Protein AF-A0A4U9U2P3-F1 (afdb_monomer_lite)

Foldseek 3Di:
DVDCVCVPPPVVVCVVVVHDDDDDPPCVVPVVVVPDDVPDDDDPPDVLNVDCCSDPNNPPDD

Radius of gyration: 15.13 Å; chains: 1; bounding box: 31×21×40 Å

Structure (mmCIF, N/CA/C/O backbone):
data_AF-A0A4U9U2P3-F1
#
_entry.id   AF-A0A4U9U2P3-F1
#
loop_
_atom_site.group_PDB
_atom_site.id
_atom_site.type_symbol
_atom_site.label_atom_id
_atom_site.label_alt_id
_atom_site.label_comp_id
_atom_site.label_asym_id
_atom_site.label_entity_id
_atom_site.label_seq_id
_atom_site.pdbx_PDB_ins_code
_atom_site.Cartn_x
_atom_site.Cartn_y
_atom_site.Cartn_z
_atom_site.occupancy
_atom_site.B_iso_or_equiv
_atom_site.auth_seq_id
_atom_site.auth_comp_id
_atom_site.auth_asym_id
_atom_site.auth_atom_id
_atom_site.pdbx_PDB_model_num
ATOM 1 N N . MET A 1 1 ? 5.666 -3.754 4.031 1.00 66.94 1 MET A N 1
ATOM 2 C CA . MET A 1 1 ? 4.785 -2.906 3.197 1.00 66.94 1 MET A CA 1
ATOM 3 C C . MET A 1 1 ? 5.591 -1.725 2.673 1.00 66.94 1 MET A C 1
ATOM 5 O O . MET A 1 1 ? 6.497 -1.300 3.375 1.00 66.94 1 MET A O 1
ATOM 9 N N . TRP A 1 2 ? 5.323 -1.213 1.465 1.00 75.88 2 TRP A N 1
ATOM 10 C CA . TRP A 1 2 ? 6.092 -0.067 0.943 1.00 75.88 2 TRP A CA 1
ATOM 11 C C . TRP A 1 2 ? 5.798 1.230 1.707 1.00 75.88 2 TRP A C 1
ATOM 13 O O . TRP A 1 2 ? 6.687 2.033 1.945 1.00 75.88 2 TRP A O 1
ATOM 23 N N . TRP A 1 3 ? 4.549 1.425 2.114 1.00 87.31 3 TRP A N 1
ATOM 24 C CA . TRP A 1 3 ? 4.114 2.545 2.940 1.00 87.31 3 TRP A CA 1
ATOM 25 C C . TRP A 1 3 ? 3.512 1.981 4.224 1.00 87.31 3 TRP A C 1
ATOM 27 O O . TRP A 1 3 ? 2.714 1.048 4.155 1.00 87.31 3 TRP A O 1
ATOM 37 N N . ARG A 1 4 ? 3.957 2.487 5.377 1.00 92.69 4 ARG A N 1
ATOM 38 C CA . ARG A 1 4 ? 3.705 1.886 6.700 1.00 92.69 4 ARG A CA 1
ATOM 39 C C . ARG A 1 4 ? 2.966 2.806 7.671 1.00 92.69 4 ARG A C 1
ATOM 41 O O . ARG A 1 4 ? 2.717 2.412 8.798 1.00 92.69 4 ARG A O 1
ATOM 48 N N . GLN A 1 5 ? 2.570 4.002 7.238 1.00 93.44 5 GLN A N 1
ATOM 49 C CA . GLN A 1 5 ? 1.848 4.961 8.082 1.00 93.44 5 GLN A CA 1
ATOM 50 C C . GLN A 1 5 ? 0.565 4.394 8.732 1.00 93.44 5 GLN A C 1
ATOM 52 O O . GLN A 1 5 ? 0.326 4.723 9.890 1.00 93.44 5 GLN A O 1
ATOM 57 N N . PRO A 1 6 ? -0.220 3.494 8.092 1.00 93.69 6 PRO A N 1
ATOM 58 C CA . PRO A 1 6 ? -1.376 2.885 8.753 1.00 93.69 6 PRO A CA 1
ATOM 59 C C . PRO A 1 6 ? -1.039 2.142 10.050 1.00 93.69 6 PRO A C 1
ATOM 61 O O . PRO A 1 6 ? -1.905 2.019 10.906 1.00 93.69 6 PRO A O 1
ATOM 64 N N . GLU A 1 7 ? 0.199 1.670 10.218 1.00 95.38 7 GLU A N 1
ATOM 65 C CA . GLU A 1 7 ? 0.632 0.961 11.428 1.00 95.38 7 GLU A CA 1
ATOM 66 C C . GLU A 1 7 ? 0.626 1.856 12.676 1.00 95.38 7 GLU A C 1
ATOM 68 O O . GLU A 1 7 ? 0.529 1.335 13.780 1.00 95.38 7 GLU A O 1
ATOM 73 N N . GLN A 1 8 ? 0.711 3.182 12.518 1.00 95.75 8 GLN A N 1
ATOM 74 C CA . GLN A 1 8 ? 0.797 4.121 13.642 1.00 95.75 8 GLN A CA 1
ATOM 75 C C . GLN A 1 8 ? -0.572 4.464 14.238 1.00 95.75 8 GLN A C 1
ATOM 77 O O . GLN A 1 8 ? -0.709 4.514 15.455 1.00 95.75 8 GLN A O 1
ATOM 82 N N . GLU A 1 9 ? -1.577 4.698 13.392 1.00 94.75 9 GLU A N 1
ATOM 83 C CA . GLU A 1 9 ? -2.872 5.245 13.831 1.00 94.75 9 GLU A CA 1
ATOM 84 C C . GLU A 1 9 ? -4.066 4.374 13.426 1.00 94.75 9 GLU A C 1
ATOM 86 O O . GLU A 1 9 ? -5.058 4.310 14.142 1.00 94.75 9 GLU A O 1
ATOM 91 N N . ILE A 1 10 ? -3.986 3.680 12.287 1.00 96.25 10 ILE A N 1
ATOM 92 C CA . ILE A 1 10 ? -5.133 2.963 11.718 1.00 96.25 10 ILE A CA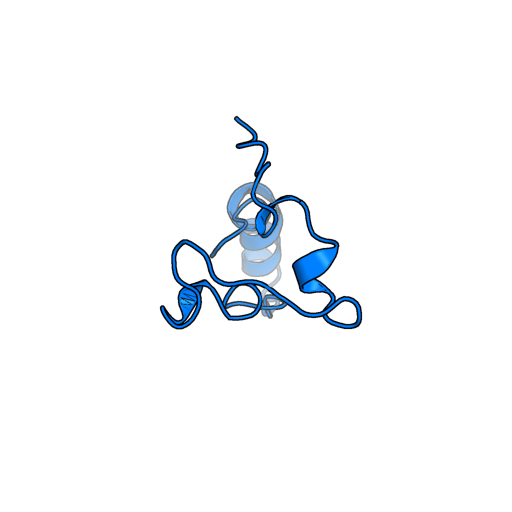 1
ATOM 93 C C . ILE A 1 10 ? -5.221 1.541 12.268 1.00 96.25 10 ILE A C 1
ATOM 95 O O . ILE A 1 10 ? -6.291 1.121 12.697 1.00 96.25 10 ILE A O 1
ATOM 99 N N . LEU A 1 11 ? -4.114 0.791 12.274 1.00 97.44 11 LEU A N 1
ATOM 100 C CA . LEU A 1 11 ? -4.125 -0.603 12.730 1.00 97.44 11 LEU A CA 1
ATOM 101 C C . LEU A 1 11 ? -4.564 -0.762 14.197 1.00 97.44 11 LEU A C 1
ATOM 103 O O . LEU A 1 11 ? -5.399 -1.637 14.422 1.00 97.44 11 LEU A O 1
ATOM 107 N N . PRO A 1 12 ? -4.119 0.076 15.161 1.00 98.19 12 PRO A N 1
ATOM 108 C CA . PRO A 1 12 ? -4.596 -0.027 16.543 1.00 98.19 12 PRO A CA 1
ATOM 109 C C . PRO A 1 12 ? -6.116 0.158 16.669 1.00 98.19 12 PRO A C 1
ATOM 111 O O . PRO A 1 12 ? -6.778 -0.601 17.370 1.00 98.19 12 PRO A O 1
ATOM 114 N N . VAL A 1 13 ? -6.687 1.121 15.936 1.00 98.12 13 VAL A N 1
ATOM 115 C CA . VAL A 1 13 ? -8.134 1.397 15.953 1.00 98.12 13 VAL A CA 1
ATOM 116 C C . VAL A 1 13 ? -8.927 0.248 15.329 1.00 98.12 13 VAL A C 1
ATOM 118 O O . VAL A 1 13 ? -9.973 -0.142 15.840 1.00 98.12 13 VAL A O 1
ATOM 121 N N . LEU A 1 14 ? -8.442 -0.318 14.222 1.00 98.31 14 LEU A N 1
ATOM 122 C CA . LEU A 1 14 ? -9.103 -1.459 13.586 1.00 98.31 14 LEU A CA 1
ATOM 123 C C . LEU A 1 14 ? -9.066 -2.709 14.473 1.00 98.31 14 LEU A C 1
ATOM 125 O O . LEU A 1 14 ? -10.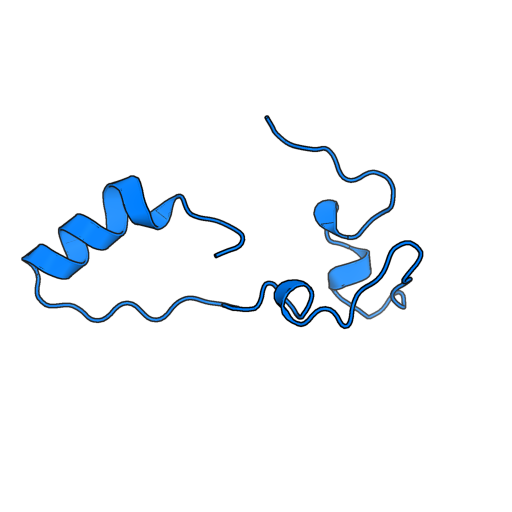045 -3.453 14.499 1.00 98.31 14 LEU A O 1
ATOM 129 N N . GLU A 1 15 ? -7.975 -2.919 15.214 1.00 98.19 15 GLU A N 1
ATOM 130 C CA . GLU A 1 15 ? -7.846 -4.007 16.186 1.00 98.19 15 GLU A CA 1
ATOM 131 C C . GLU A 1 15 ? -8.831 -3.845 17.353 1.00 98.19 15 GLU A C 1
ATOM 133 O O . GLU A 1 15 ? -9.561 -4.788 17.655 1.00 98.19 15 GLU A O 1
ATOM 138 N N . GLU A 1 16 ? -8.933 -2.645 17.938 1.00 98.38 16 GLU A N 1
ATOM 139 C CA . GLU A 1 16 ? -9.900 -2.334 19.006 1.00 98.38 16 GLU A CA 1
ATOM 140 C C . GLU A 1 16 ? -11.352 -2.588 18.568 1.00 98.38 16 GLU A C 1
ATOM 142 O O . GLU A 1 16 ? -12.161 -3.121 19.328 1.00 98.38 16 GLU A O 1
ATOM 147 N N . LEU A 1 17 ? -11.681 -2.244 17.322 1.00 98.50 17 LEU A N 1
ATOM 148 C CA . LEU A 1 17 ? -13.030 -2.375 16.770 1.00 98.50 17 LEU A CA 1
ATOM 14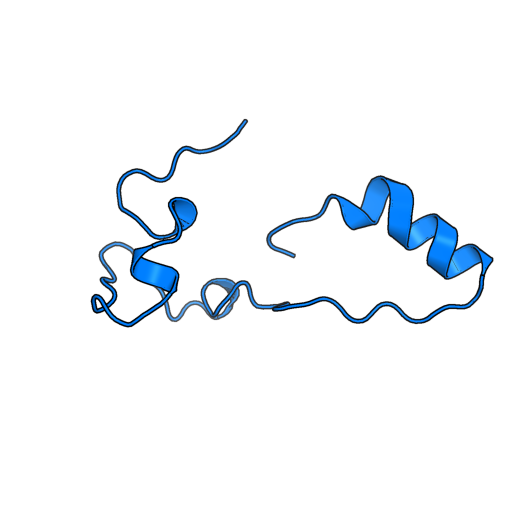9 C C . LEU A 1 17 ? -13.328 -3.762 16.172 1.00 98.50 17 LEU A C 1
ATOM 151 O O . LEU A 1 17 ? -14.456 -4.004 15.739 1.00 98.50 17 LEU A O 1
ATOM 155 N N . GLY A 1 18 ? -12.346 -4.666 16.106 1.00 98.12 18 GLY A N 1
ATOM 156 C CA . GLY A 1 18 ? -12.502 -5.982 15.478 1.00 98.12 18 GLY A CA 1
ATOM 157 C C . GLY A 1 18 ? -12.739 -5.927 13.960 1.00 98.12 18 GLY A C 1
ATOM 158 O O . GLY A 1 18 ? -13.451 -6.770 13.412 1.00 98.12 18 GLY A O 1
ATOM 159 N N . ILE A 1 19 ? -12.170 -4.935 13.268 1.00 98.56 19 ILE A N 1
ATOM 160 C CA . ILE A 1 19 ? -12.344 -4.709 11.826 1.00 98.56 19 ILE A CA 1
ATOM 161 C C . ILE A 1 19 ? -11.134 -5.246 11.051 1.00 98.56 19 ILE A C 1
ATOM 163 O O . ILE A 1 19 ? -9.983 -4.938 11.349 1.00 98.56 19 ILE A O 1
ATOM 167 N N . GLY A 1 20 ? -11.387 -6.013 9.988 1.00 97.69 20 GLY A N 1
ATOM 168 C CA . GLY A 1 20 ? -10.329 -6.510 9.106 1.00 97.69 20 GLY A CA 1
ATOM 169 C C . GLY A 1 20 ? -9.703 -5.413 8.234 1.00 97.69 20 GLY A C 1
ATOM 170 O O . GLY A 1 20 ? -10.411 -4.629 7.602 1.00 97.69 20 GLY A O 1
ATOM 171 N N . PHE A 1 21 ? -8.370 -5.403 8.132 1.00 96.81 21 PHE A N 1
ATOM 172 C CA . PHE A 1 21 ? -7.628 -4.503 7.245 1.00 96.81 21 PHE A CA 1
ATOM 173 C C . PHE A 1 21 ? -7.195 -5.205 5.950 1.00 96.81 21 PHE A C 1
ATOM 175 O O . PHE A 1 21 ? -6.452 -6.186 5.982 1.00 96.81 21 PHE A O 1
ATOM 182 N N . VAL A 1 22 ? -7.611 -4.673 4.797 1.00 96.25 22 VAL A N 1
ATOM 183 C CA . VAL A 1 22 ? -7.213 -5.176 3.471 1.00 96.25 22 VAL A CA 1
ATOM 184 C C . VAL A 1 22 ? -6.317 -4.137 2.783 1.00 96.25 22 VAL A C 1
ATOM 186 O O . VAL A 1 22 ? -6.824 -3.130 2.283 1.00 96.25 22 VAL A O 1
ATOM 189 N N . PRO A 1 23 ? -4.983 -4.331 2.740 1.00 93.50 23 PRO A N 1
ATOM 190 C CA . PRO A 1 23 ? -4.075 -3.339 2.177 1.00 93.50 23 PRO A CA 1
ATOM 191 C C . PRO A 1 23 ? -4.205 -3.240 0.653 1.00 93.50 23 PRO A C 1
ATOM 193 O O . PRO A 1 23 ? -4.133 -4.238 -0.068 1.00 93.50 23 PRO A O 1
ATOM 196 N N . PHE A 1 24 ? -4.300 -2.014 0.135 1.00 92.50 24 PHE A N 1
ATOM 197 C CA . PHE A 1 24 ? -4.245 -1.770 -1.304 1.00 92.50 24 PHE A CA 1
ATOM 198 C C . PHE A 1 24 ? -2.827 -1.966 -1.845 1.00 92.50 24 PHE A C 1
ATOM 200 O O . PHE A 1 24 ? -1.862 -1.394 -1.339 1.00 92.50 24 PHE A O 1
ATOM 207 N N . SER A 1 25 ? -2.705 -2.714 -2.948 1.00 92.81 25 SER A N 1
ATOM 208 C CA . SER A 1 25 ? -1.430 -2.932 -3.642 1.00 92.81 25 SER A CA 1
ATOM 209 C C . SER A 1 25 ? -0.301 -3.414 -2.697 1.00 92.81 25 SER A C 1
ATOM 211 O O . SER A 1 25 ? 0.766 -2.786 -2.647 1.00 92.81 25 SER A O 1
ATOM 213 N N . PRO A 1 26 ? -0.475 -4.552 -1.993 1.00 92.69 26 PRO A N 1
ATOM 214 C CA . PRO A 1 26 ? 0.453 -5.008 -0.948 1.00 92.69 26 PRO A CA 1
ATOM 215 C C . PRO A 1 26 ? 1.878 -5.265 -1.461 1.00 92.69 26 PRO A C 1
ATOM 217 O O . PRO A 1 26 ? 2.846 -5.102 -0.722 1.00 92.69 26 PRO A O 1
ATOM 220 N N . LEU A 1 27 ? 2.023 -5.584 -2.752 1.00 93.69 27 LEU A N 1
ATOM 221 C CA . LEU A 1 27 ? 3.308 -5.822 -3.422 1.00 93.69 27 LEU A C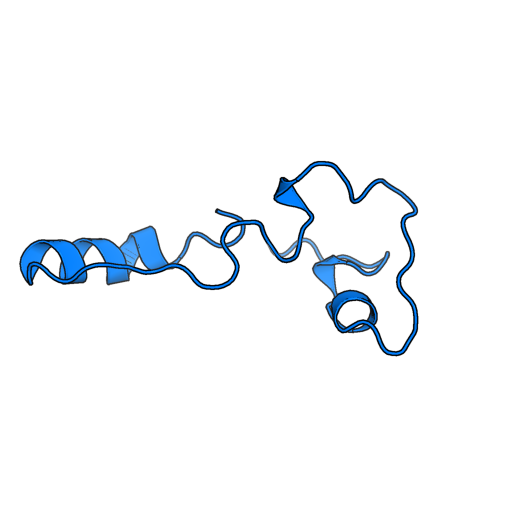A 1
ATOM 222 C C . LEU A 1 27 ? 3.916 -4.562 -4.067 1.00 93.69 27 LEU A C 1
ATOM 224 O O . LEU A 1 27 ? 4.824 -4.659 -4.894 1.00 93.69 27 LEU A O 1
ATOM 228 N N . GLY A 1 28 ? 3.396 -3.372 -3.746 1.00 90.75 28 GLY A N 1
ATOM 229 C CA . GLY A 1 28 ? 3.930 -2.100 -4.236 1.00 90.75 28 GLY A CA 1
ATOM 230 C C . GLY A 1 28 ? 3.967 -2.005 -5.762 1.00 90.75 28 GLY A C 1
ATOM 231 O O . GLY A 1 28 ? 5.017 -1.717 -6.331 1.00 90.75 28 GLY A O 1
ATOM 232 N N . LYS A 1 29 ? 2.844 -2.316 -6.428 1.00 91.75 29 LYS A N 1
ATOM 233 C CA . LYS A 1 29 ? 2.715 -2.341 -7.900 1.00 91.75 29 LYS A CA 1
ATOM 234 C C . LYS A 1 29 ? 3.783 -3.198 -8.601 1.00 91.75 29 LYS A C 1
ATOM 236 O O . LYS A 1 29 ? 4.238 -2.888 -9.701 1.00 91.75 29 LYS A O 1
ATOM 241 N N . GLY A 1 30 ? 4.164 -4.296 -7.950 1.00 91.56 30 GLY A N 1
ATOM 242 C CA . GLY A 1 30 ? 5.072 -5.301 -8.487 1.00 91.56 30 GLY A CA 1
ATOM 243 C C . GLY A 1 30 ? 6.528 -5.129 -8.070 1.00 91.56 30 GLY A C 1
ATOM 244 O O . GLY A 1 30 ? 7.309 -6.037 -8.320 1.00 91.56 30 GLY A O 1
ATOM 245 N N . PHE A 1 31 ? 6.940 -4.047 -7.406 1.00 90.50 31 PHE A N 1
ATOM 246 C CA . PHE A 1 31 ? 8.370 -3.908 -7.090 1.00 90.50 31 PHE A CA 1
ATOM 247 C C . PHE A 1 31 ? 8.829 -4.766 -5.914 1.00 90.50 31 PHE A C 1
ATOM 249 O O . PHE A 1 31 ? 9.961 -5.234 -5.932 1.00 90.50 31 PHE A O 1
ATOM 256 N N . LEU A 1 32 ? 7.944 -5.122 -4.976 1.00 91.75 32 LEU A N 1
ATOM 257 C CA . LEU A 1 32 ? 8.288 -6.099 -3.931 1.00 91.75 32 LEU A CA 1
ATOM 258 C C . LEU A 1 32 ? 8.341 -7.549 -4.446 1.00 91.75 32 LEU A C 1
ATOM 260 O O . LEU A 1 32 ? 8.586 -8.461 -3.668 1.00 91.75 32 LEU A O 1
ATOM 264 N N . THR A 1 33 ? 8.122 -7.777 -5.746 1.00 93.69 33 THR A N 1
ATOM 265 C CA . THR A 1 33 ? 8.243 -9.113 -6.358 1.00 93.69 33 THR A CA 1
ATOM 266 C C . THR A 1 33 ? 9.668 -9.438 -6.817 1.00 93.69 33 THR A C 1
ATOM 268 O O . THR A 1 33 ? 9.933 -10.570 -7.202 1.00 93.69 33 THR A O 1
ATOM 271 N N . GLY A 1 34 ? 10.577 -8.453 -6.840 1.00 91.56 34 GLY A N 1
ATOM 272 C CA . GLY A 1 34 ? 11.920 -8.602 -7.417 1.00 91.56 34 GLY A CA 1
ATOM 273 C C . GLY A 1 34 ? 11.979 -8.542 -8.953 1.00 91.56 34 GLY A C 1
ATOM 274 O O . GLY A 1 34 ? 13.067 -8.596 -9.524 1.00 91.56 34 GLY A O 1
ATOM 275 N N . ALA A 1 35 ? 10.840 -8.397 -9.642 1.00 92.31 35 ALA A N 1
ATOM 276 C CA . ALA A 1 35 ? 10.788 -8.315 -11.105 1.00 92.31 35 ALA A CA 1
ATOM 277 C C . ALA A 1 35 ? 11.258 -6.961 -11.675 1.00 92.31 35 ALA A C 1
ATOM 279 O O . ALA A 1 35 ? 11.707 -6.894 -12.818 1.00 92.31 35 ALA A O 1
ATOM 280 N N . ILE A 1 36 ? 11.157 -5.881 -10.893 1.00 90.88 36 ILE A N 1
ATOM 281 C CA . ILE A 1 36 ? 11.602 -4.536 -11.284 1.00 90.88 36 ILE A CA 1
ATOM 282 C C . ILE A 1 36 ? 13.053 -4.368 -10.836 1.00 90.88 36 ILE A C 1
ATOM 284 O O . ILE A 1 36 ? 13.353 -4.476 -9.649 1.00 90.88 36 ILE A O 1
ATOM 288 N N . LYS A 1 37 ? 13.950 -4.112 -11.789 1.00 89.81 37 LYS A N 1
ATOM 289 C CA . LYS A 1 37 ? 15.396 -3.994 -11.569 1.00 89.81 37 LYS A CA 1
ATOM 290 C C . LYS A 1 37 ? 15.863 -2.568 -11.846 1.00 89.81 37 LYS A C 1
ATOM 292 O O . LYS A 1 37 ? 15.152 -1.760 -12.446 1.00 89.81 37 LYS A O 1
ATOM 297 N N . THR A 1 38 ? 17.092 -2.257 -11.446 1.00 86.75 38 THR A N 1
ATOM 298 C CA . THR A 1 38 ? 17.746 -1.005 -11.840 1.00 86.75 38 THR A CA 1
ATOM 299 C C . THR A 1 38 ? 17.752 -0.880 -13.364 1.00 86.75 38 THR A C 1
ATOM 301 O O . THR A 1 38 ? 18.195 -1.790 -14.060 1.00 86.75 38 THR A O 1
ATOM 304 N N . GLY A 1 39 ? 17.251 0.243 -13.879 1.00 86.81 39 GLY A N 1
ATOM 305 C CA . GLY A 1 39 ? 17.164 0.498 -15.319 1.00 86.81 39 GLY A CA 1
ATOM 306 C C . GLY A 1 39 ? 15.895 -0.028 -15.995 1.00 86.81 39 GLY A C 1
ATOM 307 O O . GLY A 1 39 ? 15.729 0.210 -17.187 1.00 86.81 39 GLY A O 1
ATOM 308 N N . THR A 1 40 ? 14.982 -0.691 -15.272 1.00 90.75 40 THR A N 1
ATOM 309 C CA . THR A 1 40 ? 13.647 -0.997 -15.802 1.00 90.75 40 THR A CA 1
ATOM 310 C C . THR A 1 40 ? 12.935 0.299 -16.193 1.00 90.75 40 THR A C 1
ATOM 312 O O . THR A 1 40 ? 12.812 1.218 -15.383 1.00 90.75 40 THR A O 1
ATOM 315 N N . THR A 1 41 ? 12.456 0.359 -17.433 1.00 91.06 41 THR A N 1
ATOM 316 C CA . THR A 1 41 ? 11.623 1.444 -17.951 1.00 91.06 41 THR A CA 1
ATOM 317 C C . THR A 1 41 ? 10.184 0.968 -18.105 1.00 91.06 41 THR A C 1
ATOM 319 O O . THR A 1 41 ? 9.909 -0.227 -18.222 1.00 91.06 41 THR A O 1
ATOM 322 N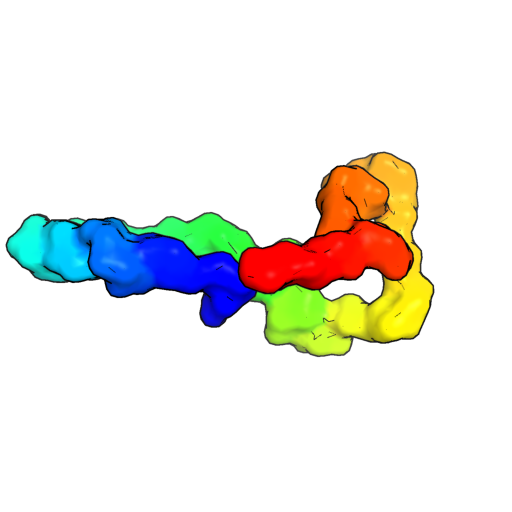 N . PHE A 1 42 ? 9.255 1.916 -18.083 1.00 93.00 42 PHE A N 1
ATOM 323 C CA . PHE A 1 42 ? 7.831 1.668 -18.266 1.00 93.00 42 PHE A CA 1
ATOM 324 C C . PHE A 1 42 ? 7.354 2.470 -19.477 1.00 93.00 42 PHE A C 1
ATOM 326 O O . PHE A 1 42 ? 7.849 3.575 -19.704 1.00 93.00 42 PHE A O 1
ATOM 333 N N . GLY A 1 43 ? 6.425 1.914 -20.259 1.00 94.06 43 GLY A N 1
ATOM 334 C CA . GLY A 1 43 ? 5.798 2.640 -21.368 1.00 94.06 43 GLY A CA 1
ATOM 335 C C . GLY A 1 43 ? 4.942 3.812 -20.873 1.00 94.06 43 GLY A C 1
ATOM 336 O O . GLY A 1 43 ? 4.557 3.847 -19.705 1.00 94.06 43 GLY A O 1
ATOM 337 N N . GLU A 1 44 ? 4.622 4.757 -21.758 1.00 91.81 44 GLU A N 1
ATOM 338 C CA . GLU A 1 44 ? 3.893 5.993 -21.407 1.00 91.81 44 GLU A CA 1
ATOM 339 C C . GLU A 1 44 ? 2.481 5.739 -20.844 1.00 91.81 44 GLU A C 1
ATOM 341 O O . GLU A 1 44 ? 1.998 6.476 -19.975 1.00 91.81 44 GLU A O 1
ATOM 346 N N . ASP A 1 45 ? 1.843 4.651 -21.280 1.00 94.69 45 ASP A N 1
ATOM 347 C CA . ASP A 1 45 ? 0.519 4.232 -20.806 1.00 94.69 45 ASP A CA 1
ATOM 348 C C . ASP A 1 45 ? 0.561 3.488 -19.461 1.00 94.69 45 ASP A C 1
ATOM 350 O O . ASP A 1 45 ? -0.466 3.319 -18.801 1.00 94.69 45 ASP A O 1
ATOM 354 N N . ASP A 1 46 ? 1.743 3.069 -19.000 1.00 93.31 46 ASP A N 1
ATOM 355 C CA . ASP A 1 46 ? 1.899 2.432 -17.696 1.00 93.31 46 ASP A CA 1
ATOM 356 C C . ASP A 1 46 ? 1.892 3.497 -16.598 1.00 93.31 46 ASP A C 1
ATOM 358 O O . ASP A 1 46 ? 2.720 4.408 -16.585 1.00 93.31 46 ASP A O 1
ATOM 362 N N . PHE A 1 47 ? 1.000 3.359 -15.618 1.00 90.62 47 PHE A N 1
ATOM 363 C CA . PHE A 1 47 ? 0.923 4.261 -14.467 1.00 90.62 47 PHE A CA 1
ATOM 364 C C . PHE A 1 47 ? 2.272 4.441 -13.748 1.00 90.62 47 PHE A C 1
ATOM 366 O O . PHE A 1 47 ? 2.567 5.529 -13.254 1.00 90.62 47 PHE A O 1
ATOM 373 N N . ARG A 1 48 ? 3.122 3.407 -13.715 1.00 92.31 48 A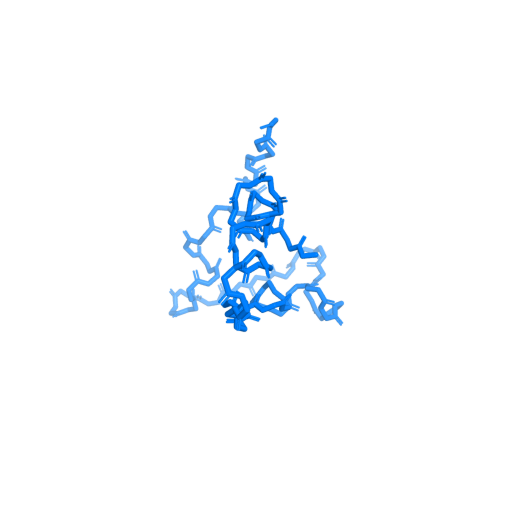RG A N 1
ATOM 374 C CA . ARG A 1 48 ? 4.449 3.464 -13.082 1.00 92.31 48 ARG A CA 1
ATOM 375 C C . ARG A 1 48 ? 5.379 4.476 -13.752 1.00 92.31 48 ARG A C 1
ATOM 377 O O . ARG A 1 48 ? 6.239 5.006 -13.063 1.00 92.31 48 ARG A O 1
ATOM 384 N N . SER A 1 49 ? 5.173 4.822 -15.024 1.00 91.75 49 SER A N 1
ATOM 385 C CA . SER A 1 49 ? 5.937 5.887 -15.699 1.00 91.75 49 SER A CA 1
ATOM 386 C C . SER A 1 49 ? 5.640 7.294 -15.152 1.00 91.75 49 SER A C 1
ATOM 388 O O . SER A 1 49 ? 6.436 8.212 -15.333 1.00 91.75 49 SER A O 1
ATOM 390 N N . LYS A 1 50 ? 4.507 7.468 -14.456 1.00 90.19 50 LYS A N 1
ATOM 391 C CA . LYS A 1 50 ? 4.020 8.755 -13.926 1.00 90.19 50 LYS A CA 1
ATOM 392 C C . LYS A 1 50 ? 4.258 8.905 -12.423 1.00 90.19 50 LYS A C 1
ATOM 394 O O . LYS A 1 50 ? 4.106 9.993 -11.878 1.00 90.19 50 LYS A O 1
ATOM 399 N N . VAL A 1 51 ? 4.623 7.823 -11.736 1.00 88.00 51 VAL A N 1
ATOM 400 C CA . VAL A 1 51 ? 4.871 7.821 -10.290 1.00 88.00 51 VAL A CA 1
ATOM 401 C C . VAL A 1 51 ? 6.340 8.170 -10.031 1.00 88.00 51 VAL A C 1
ATOM 403 O O . VAL A 1 51 ? 7.206 7.370 -10.392 1.00 88.00 51 VAL A O 1
ATOM 406 N N . PRO A 1 52 ? 6.658 9.284 -9.335 1.00 87.25 52 PRO A N 1
ATOM 407 C CA . PRO A 1 52 ? 8.039 9.750 -9.149 1.00 87.25 52 PRO A CA 1
ATOM 408 C C . PRO A 1 52 ? 8.993 8.685 -8.604 1.00 87.25 52 PRO A C 1
ATOM 410 O O . PRO A 1 52 ? 10.148 8.602 -9.004 1.00 87.25 52 PRO A O 1
ATOM 413 N N . ARG A 1 53 ? 8.481 7.810 -7.737 1.00 83.50 53 ARG A N 1
ATOM 414 C CA . ARG A 1 53 ? 9.238 6.738 -7.083 1.00 83.50 53 ARG A CA 1
ATOM 415 C C . ARG A 1 53 ? 9.704 5.610 -8.019 1.00 83.50 53 ARG A C 1
ATOM 417 O O . ARG A 1 53 ? 10.553 4.823 -7.622 1.00 83.50 53 ARG A O 1
ATOM 424 N N . PHE A 1 54 ? 9.148 5.509 -9.226 1.00 86.44 54 PHE A N 1
ATOM 425 C CA . PHE A 1 54 ? 9.592 4.586 -10.281 1.00 86.44 54 PHE A CA 1
ATOM 426 C C . PHE A 1 54 ? 10.405 5.294 -11.375 1.00 86.44 54 PHE A C 1
ATOM 428 O O . PHE A 1 54 ? 10.994 4.636 -12.232 1.00 86.44 54 PHE A O 1
ATOM 435 N N . CYS A 1 55 ? 10.473 6.625 -11.336 1.00 77.69 55 CYS A N 1
ATOM 436 C CA . CYS A 1 55 ? 11.269 7.426 -12.252 1.00 77.69 55 CYS A CA 1
ATOM 437 C C . CYS A 1 55 ? 12.688 7.610 -11.701 1.00 77.69 55 CYS A C 1
ATOM 439 O O . CYS A 1 55 ? 12.914 7.649 -10.497 1.00 77.69 55 CYS A O 1
ATOM 441 N N . ARG A 1 56 ? 13.670 7.782 -12.594 1.00 66.00 56 ARG A N 1
ATOM 442 C CA . ARG A 1 56 ? 15.102 7.907 -12.250 1.00 66.00 56 ARG A CA 1
ATOM 443 C C . ARG A 1 56 ? 15.417 9.024 -11.239 1.00 66.00 56 ARG A C 1
ATOM 445 O O . ARG A 1 56 ? 16.423 8.950 -10.544 1.00 66.00 56 ARG A O 1
ATOM 452 N N . ARG A 1 57 ? 14.556 10.040 -11.140 1.00 55.88 57 ARG A N 1
ATOM 453 C CA . ARG A 1 57 ? 14.558 11.046 -10.069 1.00 55.88 57 ARG A CA 1
ATOM 454 C C . ARG A 1 57 ? 13.578 10.624 -8.971 1.00 55.88 57 ARG A C 1
ATOM 456 O O . ARG A 1 57 ? 12.588 11.298 -8.712 1.00 55.88 57 ARG A O 1
ATOM 463 N N . GLY A 1 58 ? 13.829 9.477 -8.353 1.00 52.19 58 GLY A N 1
ATOM 464 C CA . GLY A 1 58 ? 13.140 9.123 -7.125 1.00 52.19 58 GLY A CA 1
ATOM 465 C C . GLY A 1 58 ? 13.635 10.078 -6.052 1.00 52.19 58 GLY A C 1
ATOM 466 O O . GLY A 1 58 ? 14.741 9.902 -5.551 1.00 52.19 58 GLY A O 1
ATOM 467 N N . THR A 1 59 ? 12.867 11.119 -5.735 1.00 43.62 59 THR A N 1
ATOM 468 C CA . THR A 1 59 ? 13.053 11.846 -4.481 1.00 43.62 59 THR A CA 1
ATOM 469 C C . THR A 1 59 ? 12.841 10.819 -3.378 1.00 43.62 59 THR A C 1
ATOM 471 O O . THR A 1 59 ? 11.709 10.395 -3.133 1.00 43.62 59 THR A O 1
ATOM 474 N N . GLY A 1 60 ? 13.934 10.345 -2.782 1.00 41.47 60 GLY A N 1
ATOM 475 C CA . GLY A 1 60 ? 13.869 9.775 -1.450 1.00 41.47 60 GLY A CA 1
ATOM 476 C C . GLY A 1 60 ? 13.287 10.870 -0.574 1.00 41.47 60 GLY A C 1
ATOM 477 O O . GLY A 1 60 ? 13.939 11.882 -0.348 1.00 41.47 60 GLY A O 1
ATOM 478 N N . SER A 1 61 ? 12.018 10.731 -0.212 1.00 36.06 61 SER A N 1
ATOM 479 C CA . SER A 1 61 ? 11.505 11.416 0.958 1.00 36.06 61 SER A CA 1
ATOM 480 C C . SER A 1 61 ? 12.253 10.819 2.144 1.00 36.06 61 SER A C 1
ATOM 482 O O . SER A 1 61 ? 12.186 9.601 2.351 1.00 36.06 61 SER A O 1
ATOM 484 N N . GLU A 1 62 ? 13.001 11.674 2.836 1.00 33.50 62 GLU A N 1
ATOM 485 C CA . GLU A 1 62 ? 13.157 11.579 4.290 1.00 33.50 62 GLU A CA 1
ATOM 486 C C . GLU A 1 62 ? 11.817 11.232 4.961 1.00 33.50 62 GLU A C 1
ATOM 488 O O . GLU A 1 62 ? 10.755 11.663 4.441 1.00 33.50 62 GLU A O 1
#

pLDDT: mean 86.86, std 15.66, range [33.5, 98.56]

Sequence (62 aa):
MWWRQPEQEILPVLEELGIGFVPFSPLGKGFLTGAIKTGTTFGEDDFRSKVPRFCRRGTGSE

Organism: Serratia fonticola (NCBI:txid47917)

InterPro domains:
  IPR023210 NADP-dependent oxidoreductase domain [PF00248] (4-49)
  IPR036812 NAD(P)-dependent oxidoreductase domain superfamily [G3DSA:3.20.20.100] (1-61)
  IPR036812 NAD(P)-dependent oxidoreductase domain superfamily [SSF51430] (1-57)
  IPR050791 Aldo/Keto Reductase [PTHR43625] (1-55)

Secondary structure (DSSP, 8-state):
----THHHHHHHHHHHTTPPP--SSTTGGGGGGT---TT----TTSGGGTSGGGSSS-----